Protein AF-A7YF08-F1 (afdb_monomer_lite)

Sequence (33 aa):
INECDASNQCAQQCYNILGSFICQCNQGYELSS

Organism: Stenonycteris lanosa (NCBI:txid3370833)

Structure (mmCIF, N/CA/C/O backbone):
data_AF-A7YF08-F1
#
_entry.id   AF-A7YF08-F1
#
loop_
_atom_site.group_PDB
_atom_site.id
_atom_site.type_symbol
_atom_site.label_atom_id
_atom_site.label_alt_id
_atom_site.label_comp_id
_atom_site.label_asym_id
_atom_site.label_entity_id
_atom_site.label_seq_id
_atom_site.pdbx_PDB_ins_code
_atom_site.Cartn_x
_atom_site.Cartn_y
_atom_site.Cartn_z
_atom_site.occupancy
_atom_site.B_iso_or_equiv
_atom_site.auth_seq_id
_atom_site.auth_comp_id
_atom_site.auth_asym_id
_atom_site.auth_atom_id
_atom_site.pdbx_PDB_model_num
ATOM 1 N N . ILE A 1 1 ? 12.471 1.804 -13.109 1.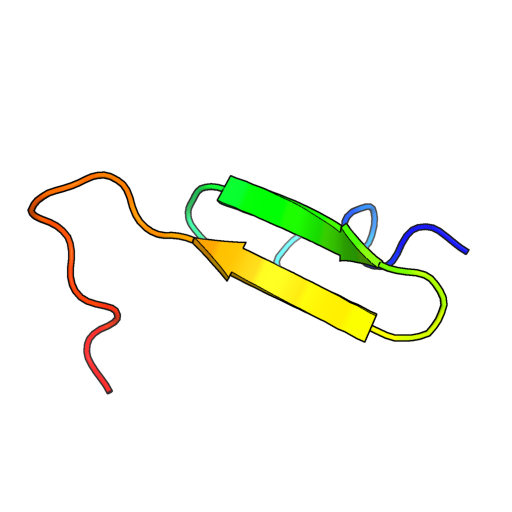00 71.62 1 ILE A N 1
ATOM 2 C CA . ILE A 1 1 ? 11.365 0.879 -12.791 1.00 71.62 1 ILE A CA 1
ATOM 3 C C . ILE A 1 1 ? 10.339 1.701 -12.021 1.00 71.62 1 ILE A C 1
ATOM 5 O O . ILE A 1 1 ? 10.765 2.586 -11.289 1.00 71.62 1 ILE A O 1
ATOM 9 N N . ASN A 1 2 ? 9.052 1.564 -12.338 1.00 74.62 2 ASN A N 1
ATOM 10 C CA . ASN A 1 2 ? 7.979 2.179 -11.563 1.00 74.62 2 ASN A CA 1
ATOM 11 C C . ASN A 1 2 ? 7.162 1.024 -11.001 1.00 74.62 2 ASN A C 1
ATOM 13 O O . ASN A 1 2 ? 6.421 0.359 -11.719 1.00 74.62 2 ASN A O 1
ATOM 17 N N . GLU A 1 3 ? 7.378 0.756 -9.730 1.00 81.88 3 GLU A N 1
ATOM 18 C CA . GLU A 1 3 ? 6.787 -0.320 -8.964 1.00 81.88 3 GLU A CA 1
ATOM 19 C C . GLU A 1 3 ? 5.257 -0.154 -8.866 1.00 81.88 3 GLU A C 1
ATOM 21 O O . GLU A 1 3 ? 4.552 -1.138 -8.676 1.00 81.88 3 GLU A O 1
ATOM 26 N N . CYS A 1 4 ? 4.720 1.051 -9.109 1.00 81.94 4 CYS A N 1
ATOM 27 C CA . CYS A 1 4 ? 3.279 1.311 -9.209 1.00 81.94 4 CYS A CA 1
ATOM 28 C C . CYS A 1 4 ? 2.663 1.028 -10.590 1.00 81.94 4 CYS A C 1
ATOM 30 O O . CYS A 1 4 ? 1.440 0.998 -10.708 1.00 81.94 4 CYS A O 1
ATOM 32 N N . ASP A 1 5 ? 3.474 0.840 -11.634 1.00 81.44 5 ASP A N 1
ATOM 33 C CA . ASP A 1 5 ? 2.990 0.557 -12.997 1.00 81.44 5 ASP A CA 1
ATOM 34 C C . ASP A 1 5 ? 2.592 -0.925 -13.166 1.00 81.44 5 ASP A C 1
ATOM 36 O O . ASP A 1 5 ? 1.859 -1.302 -14.081 1.00 81.44 5 ASP A O 1
ATOM 40 N N . ALA A 1 6 ? 3.009 -1.777 -12.222 1.00 75.69 6 ALA A N 1
ATOM 41 C CA . ALA A 1 6 ? 2.517 -3.139 -12.087 1.00 75.69 6 ALA A CA 1
ATOM 42 C C . ALA A 1 6 ? 1.043 -3.109 -11.639 1.00 75.69 6 ALA A C 1
ATOM 44 O O . ALA A 1 6 ? 0.710 -2.967 -10.462 1.00 75.69 6 ALA A O 1
ATOM 45 N N . SER A 1 7 ? 0.140 -3.204 -12.613 1.00 58.38 7 SER A N 1
ATOM 46 C CA . SER A 1 7 ? -1.309 -3.170 -12.406 1.00 58.38 7 SER A CA 1
ATOM 47 C C . SER A 1 7 ? -1.737 -4.179 -11.318 1.00 58.38 7 SER A C 1
ATOM 49 O O . SER A 1 7 ? -1.569 -5.383 -11.511 1.00 58.38 7 SER A O 1
ATOM 51 N N . ASN A 1 8 ? -2.289 -3.682 -10.197 1.00 64.19 8 ASN A N 1
ATOM 52 C CA . ASN A 1 8 ? -2.713 -4.380 -8.954 1.00 64.19 8 ASN A CA 1
ATOM 53 C C . ASN A 1 8 ? -1.764 -4.386 -7.733 1.00 64.19 8 ASN A C 1
ATOM 55 O O . ASN A 1 8 ? -2.024 -5.131 -6.792 1.00 64.19 8 ASN A O 1
ATOM 59 N N . GLN A 1 9 ? -0.711 -3.565 -7.656 1.00 72.25 9 GLN A N 1
ATOM 60 C CA . GLN A 1 9 ? 0.085 -3.498 -6.410 1.00 72.25 9 GLN A CA 1
ATOM 61 C C . GLN A 1 9 ? -0.652 -2.817 -5.238 1.00 72.25 9 GLN A C 1
ATOM 63 O O . GLN A 1 9 ? -0.432 -3.185 -4.087 1.00 72.25 9 GLN A O 1
ATOM 68 N N . CYS A 1 10 ? -1.558 -1.869 -5.511 1.00 76.81 10 CYS A N 1
ATOM 69 C CA . CYS A 1 10 ? -2.349 -1.182 -4.486 1.00 76.81 10 CYS A CA 1
ATOM 70 C C . CYS A 1 10 ? -3.818 -1.058 -4.905 1.00 76.81 10 CYS A C 1
ATOM 72 O O . CYS A 1 10 ? -4.117 -0.754 -6.057 1.00 76.81 10 CYS A O 1
ATOM 74 N N . ALA A 1 11 ? -4.734 -1.210 -3.945 1.00 77.69 11 ALA A N 1
ATOM 75 C CA . ALA A 1 11 ? -6.167 -0.994 -4.165 1.00 77.69 11 ALA A CA 1
ATOM 76 C C . ALA A 1 11 ? -6.564 0.496 -4.199 1.00 77.69 11 ALA A C 1
ATOM 78 O O . ALA A 1 11 ? -7.662 0.828 -4.636 1.00 77.69 11 ALA A O 1
ATOM 79 N N . GLN A 1 12 ? -5.705 1.386 -3.685 1.00 82.12 12 GLN A N 1
ATOM 80 C CA . GLN A 1 12 ? -6.001 2.813 -3.512 1.00 82.12 12 GLN A CA 1
ATOM 81 C C . GLN A 1 12 ? -4.873 3.697 -4.057 1.00 82.12 12 GLN A C 1
ATOM 83 O O . GLN A 1 12 ? -4.785 3.886 -5.266 1.00 82.12 12 GLN A O 1
ATOM 88 N N . GLN A 1 13 ? -4.017 4.259 -3.199 1.00 84.31 13 GLN A N 1
ATOM 89 C CA . GLN A 1 13 ? -2.919 5.122 -3.630 1.00 84.31 13 GLN A CA 1
ATOM 90 C C . GLN A 1 13 ? -1.608 4.342 -3.616 1.00 84.31 13 GLN A C 1
ATOM 92 O O . GLN A 1 13 ? -1.290 3.690 -2.623 1.00 84.31 13 GLN A O 1
ATOM 97 N N . CYS A 1 14 ? -0.846 4.424 -4.706 1.00 85.19 14 CYS A N 1
ATOM 98 C CA . CYS A 1 14 ? 0.498 3.866 -4.799 1.00 85.19 14 CYS A CA 1
ATOM 99 C C . CYS A 1 14 ? 1.523 4.995 -4.881 1.00 85.19 14 CYS A C 1
ATOM 101 O O . CYS A 1 14 ? 1.413 5.883 -5.728 1.00 85.19 14 CYS A O 1
ATOM 103 N N . TYR A 1 15 ? 2.522 4.941 -4.008 1.00 86.50 15 TYR A N 1
ATOM 104 C CA . TYR A 1 15 ? 3.657 5.849 -3.988 1.00 86.50 15 TYR A CA 1
ATOM 105 C C . TYR A 1 15 ? 4.903 5.085 -4.415 1.00 86.50 15 TYR A C 1
ATOM 107 O O . TYR A 1 15 ? 5.375 4.196 -3.705 1.00 86.50 15 TYR A O 1
ATOM 115 N N . ASN A 1 16 ? 5.417 5.437 -5.592 1.00 85.69 16 ASN A N 1
ATOM 116 C CA . ASN A 1 16 ? 6.612 4.832 -6.156 1.00 85.69 16 ASN A CA 1
ATOM 117 C C . ASN A 1 16 ? 7.862 5.303 -5.405 1.00 85.69 16 ASN A C 1
ATOM 119 O O . ASN A 1 16 ? 8.081 6.508 -5.263 1.00 85.69 16 ASN A O 1
ATOM 123 N N . ILE A 1 17 ? 8.702 4.368 -4.976 1.00 85.75 17 ILE A N 1
ATOM 124 C CA . ILE A 1 17 ? 9.953 4.631 -4.264 1.00 85.75 17 ILE A CA 1
ATOM 125 C C . ILE A 1 17 ? 11.055 3.905 -5.026 1.00 85.75 17 ILE A C 1
ATOM 127 O O . ILE A 1 17 ? 10.846 2.840 -5.586 1.00 85.75 17 ILE A O 1
ATOM 131 N N . LEU A 1 18 ? 12.259 4.458 -5.081 1.00 84.94 18 LEU A N 1
ATOM 132 C CA . LEU A 1 18 ? 13.356 3.767 -5.756 1.00 84.94 18 LEU A CA 1
ATOM 133 C C . LEU A 1 18 ? 13.690 2.454 -5.024 1.00 84.94 18 LEU A C 1
ATOM 135 O O . LEU A 1 18 ? 14.298 2.486 -3.956 1.00 84.94 18 LEU A O 1
ATOM 139 N N . GLY A 1 19 ? 13.294 1.318 -5.610 1.00 83.56 19 GLY A N 1
ATOM 140 C CA . GLY A 1 19 ? 13.502 -0.026 -5.066 1.00 83.56 19 GLY A CA 1
ATOM 141 C C . GLY A 1 19 ? 12.345 -0.574 -4.223 1.00 83.56 19 GLY A C 1
ATOM 142 O O . GLY A 1 19 ? 12.488 -1.665 -3.672 1.00 83.56 19 GLY A O 1
ATOM 143 N N . SER A 1 20 ? 11.231 0.155 -4.078 1.00 84.06 20 SER A N 1
ATOM 144 C CA . SER A 1 20 ? 10.041 -0.298 -3.341 1.00 84.06 20 SER A CA 1
ATOM 145 C C . SER A 1 20 ? 8.800 0.532 -3.698 1.00 84.06 20 SER A C 1
ATOM 147 O O . SER A 1 20 ? 8.866 1.518 -4.418 1.00 84.06 20 SER A O 1
ATOM 149 N N . PHE A 1 21 ? 7.642 0.187 -3.154 1.00 86.44 21 PHE A N 1
ATOM 150 C CA . PHE A 1 21 ? 6.443 1.013 -3.238 1.00 86.44 21 PHE A CA 1
ATOM 151 C C . PHE A 1 21 ? 5.739 1.046 -1.885 1.00 86.44 21 PHE A C 1
ATOM 153 O O . PHE A 1 21 ? 5.837 0.109 -1.093 1.00 86.44 21 PHE A O 1
ATOM 160 N N . ILE A 1 22 ? 5.030 2.138 -1.611 1.00 83.38 22 ILE A N 1
ATOM 161 C CA . ILE A 1 22 ? 4.126 2.232 -0.463 1.00 83.38 22 ILE A CA 1
ATOM 162 C C . ILE A 1 22 ? 2.703 2.347 -0.986 1.00 83.38 22 ILE A C 1
ATOM 164 O O . ILE A 1 22 ? 2.390 3.231 -1.784 1.00 83.38 22 ILE A O 1
ATOM 168 N N . CYS A 1 23 ? 1.831 1.474 -0.490 1.00 85.00 23 CYS A N 1
ATOM 169 C CA . CYS A 1 23 ? 0.398 1.644 -0.640 1.00 85.00 23 CYS A CA 1
ATOM 170 C C . CYS A 1 23 ? -0.138 2.477 0.519 1.00 85.00 23 CYS A C 1
ATOM 172 O O . CYS A 1 23 ? 0.085 2.143 1.682 1.00 85.00 23 CYS A O 1
ATOM 174 N N . 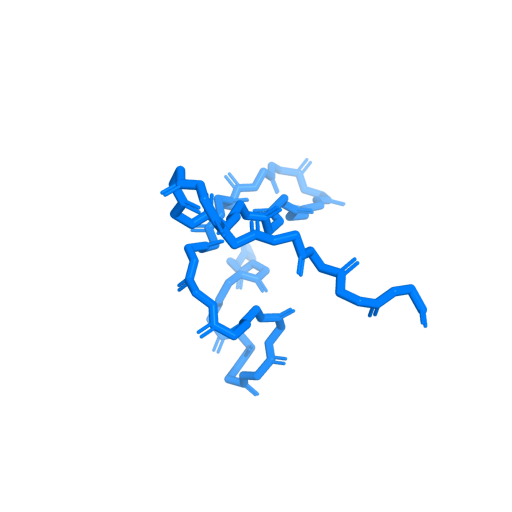GLN A 1 24 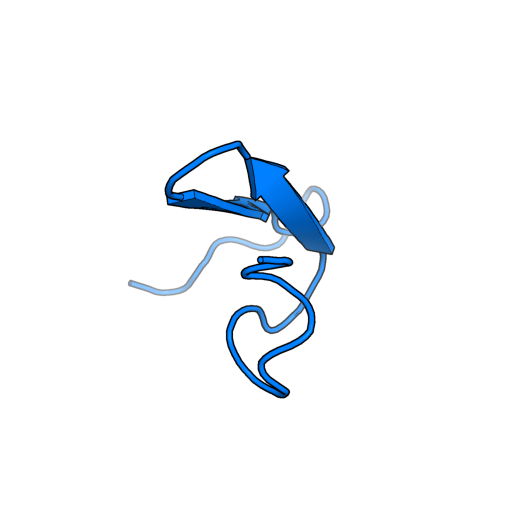? -0.883 3.527 0.199 1.00 80.06 24 GLN A N 1
ATOM 175 C CA . GLN A 1 24 ? -1.623 4.301 1.183 1.00 80.06 24 GLN A CA 1
ATOM 176 C C . GLN A 1 24 ? -3.120 4.163 0.917 1.00 80.06 24 GLN A C 1
ATOM 178 O O . GLN A 1 24 ? -3.588 4.219 -0.225 1.00 80.06 24 GLN A O 1
ATOM 183 N N . CYS A 1 25 ? -3.872 3.980 1.994 1.00 81.25 25 CYS A N 1
ATOM 184 C CA . CYS A 1 25 ? -5.322 4.038 1.971 1.00 81.25 25 CYS A CA 1
ATOM 185 C C . CYS A 1 25 ? -5.792 5.464 2.270 1.00 81.25 25 CYS A C 1
ATOM 187 O O . CYS A 1 25 ? -5.152 6.202 3.023 1.00 81.25 25 CYS A O 1
ATOM 189 N N . ASN A 1 26 ? -6.927 5.847 1.690 1.00 79.44 26 ASN A N 1
ATOM 190 C CA . ASN A 1 26 ? -7.620 7.077 2.036 1.00 79.44 26 ASN A CA 1
ATOM 191 C C . ASN A 1 26 ? -7.969 7.070 3.528 1.00 79.44 26 ASN A C 1
ATOM 193 O O . ASN A 1 26 ? -8.263 6.026 4.112 1.00 79.44 26 ASN A O 1
ATOM 197 N N . GLN A 1 27 ? -7.959 8.250 4.141 1.00 72.62 27 GLN A N 1
ATOM 198 C CA . GLN A 1 27 ? -8.235 8.410 5.565 1.00 72.62 27 GLN A CA 1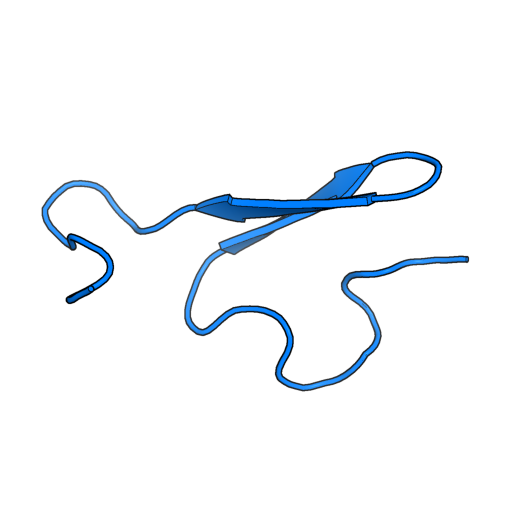
ATOM 199 C C . GLN A 1 27 ? -9.615 7.814 5.914 1.00 72.62 27 GLN A C 1
ATOM 201 O O . GLN A 1 27 ? -10.624 8.203 5.330 1.00 72.62 27 GLN A O 1
ATOM 206 N N . GLY A 1 28 ? -9.644 6.845 6.837 1.00 77.00 28 GLY A N 1
ATOM 207 C CA . GLY A 1 28 ? -10.846 6.075 7.196 1.00 77.00 28 GLY A CA 1
ATOM 208 C C . GLY A 1 28 ? -10.938 4.680 6.563 1.00 77.00 28 GLY A C 1
ATOM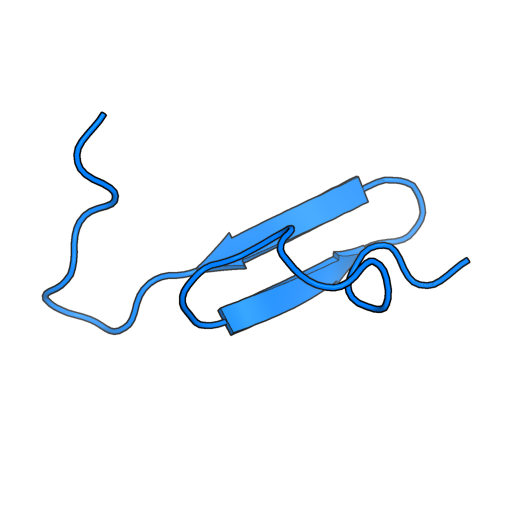 209 O O . GLY A 1 28 ? -11.831 3.920 6.923 1.00 77.00 28 GLY A O 1
ATOM 210 N N . TYR A 1 29 ? -10.013 4.324 5.670 1.00 69.50 29 TYR A N 1
ATOM 211 C CA . TYR A 1 29 ? -9.843 2.963 5.172 1.00 69.50 29 TYR A CA 1
ATOM 212 C C . TYR A 1 29 ? -8.577 2.365 5.769 1.00 69.50 29 TYR A C 1
ATOM 214 O O . TYR A 1 29 ? -7.476 2.880 5.583 1.00 69.50 29 TYR A O 1
ATOM 222 N N . GLU A 1 30 ? -8.742 1.262 6.478 1.00 64.75 30 GLU A N 1
ATOM 223 C CA . GLU A 1 30 ? -7.644 0.452 6.982 1.00 64.75 30 GLU A CA 1
ATOM 224 C C . GLU A 1 30 ? -7.439 -0.688 5.980 1.00 64.75 30 GLU A C 1
ATOM 226 O O . GLU A 1 30 ? -8.414 -1.281 5.507 1.00 64.75 30 GLU A O 1
ATOM 231 N N . LEU A 1 31 ? -6.188 -0.986 5.615 1.00 65.06 31 LEU A N 1
ATOM 232 C CA . LEU A 1 31 ? -5.886 -2.248 4.943 1.00 65.06 31 LEU A CA 1
ATOM 233 C C . LEU A 1 31 ? -6.314 -3.350 5.913 1.00 65.06 31 LEU A C 1
ATOM 235 O O . LEU A 1 31 ? -5.672 -3.550 6.942 1.00 65.06 31 LEU A O 1
ATOM 239 N N . SER A 1 32 ? -7.444 -3.998 5.630 1.00 61.94 32 SER A N 1
ATOM 240 C CA . SER A 1 32 ? -7.857 -5.177 6.380 1.00 61.94 32 SER A CA 1
ATOM 241 C C . SER A 1 32 ? -6.745 -6.213 6.206 1.00 61.94 32 SER A C 1
ATOM 243 O O . SER A 1 32 ? -6.419 -6.568 5.071 1.00 61.94 32 SER A O 1
ATOM 245 N N . SER A 1 33 ? -6.085 -6.532 7.325 1.00 53.12 33 SER A N 1
ATOM 246 C CA . SER A 1 33 ? -4.864 -7.344 7.399 1.00 53.12 33 SER A CA 1
ATOM 247 C C . SER A 1 33 ? -5.038 -8.757 6.862 1.00 53.12 33 SER A C 1
ATOM 249 O O . SER A 1 33 ? -6.161 -9.300 6.937 1.00 53.12 33 SER A O 1
#

pLDDT: mean 76.91, std 8.83, range [53.12, 86.5]

Secondary structure (DSSP, 8-state):
--TTSSTTS-SSEEEEETTEEEEEPPTT-----

Radius of gyration: 10.01 Å; chains: 1; bounding box: 24×16×20 Å

Inte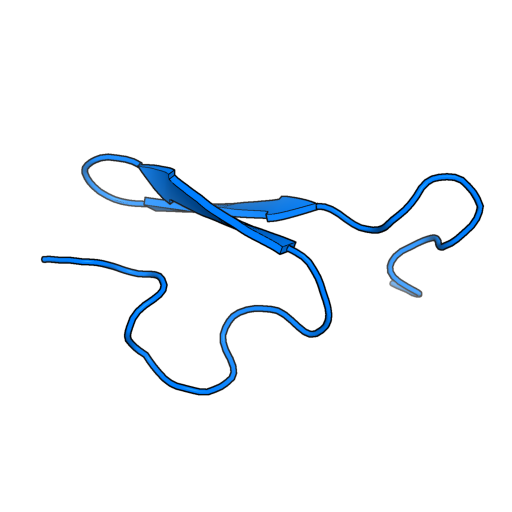rPro domains:
  IPR049883 NOTCH1, EGF-like calcium-binding domain [PF07645] (1-30)

Foldseek 3Di:
DFPVVPPPPEPDDWAGDVVDIDHDDDPPDDPPD